Protein AF-A0A5C0WN32-F1 (afdb_monomer_lite)

Secondary structure (DSSP, 8-state):
--TT-EEE-TTSPEEEEEE--GGG-TTS-SS---TTHHHHHHHHHHHHHHHHHHHHHHH--

Radius of gyration: 12.65 Å; chains: 1; bounding box: 33×13×36 Å

InterPro domains:
  IPR003953 FAD-dependent oxidoreductase 2, FAD-binding domain [PF00890] (2-37)
  IPR036188 FAD/NAD(P)-binding domain superfamily [G3DSA:3.50.50.60] (1-53)
  IPR036188 FAD/NAD(P)-binding domain superfamily [SSF51905] (14-60)
  IPR050315 FAD-dependen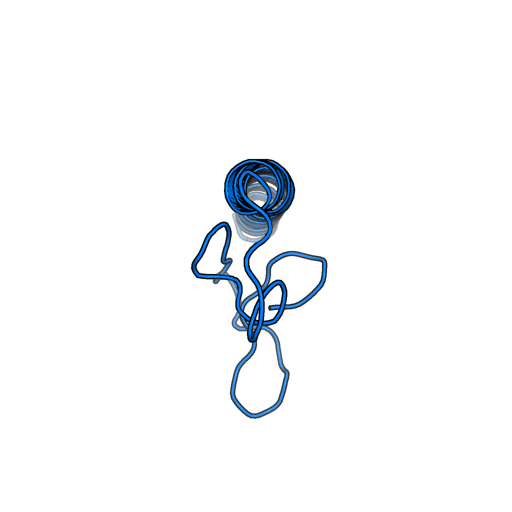t oxidoreductase 2 [PTHR43400] (2-59)

Foldseek 3Di:
DDPLQFDADPVRDGDQLDGDFAPVDPDPPDDDDDPPVSVVRRVNRVVSRVVSSVVSVVVVD

Sequence (61 aa):
MNTNAEVLNFKNKPIKGLYAAGEMVGGIFYENYPGGSGLMSGSVFGKTAGFNAASFLKQHA

Structure (mmCIF, N/CA/C/O backbone):
data_AF-A0A5C0WN32-F1
#
_entry.id   AF-A0A5C0WN32-F1
#
loop_
_atom_site.group_PDB
_atom_site.id
_atom_site.type_symbol
_atom_site.label_atom_id
_atom_site.label_alt_id
_atom_site.label_comp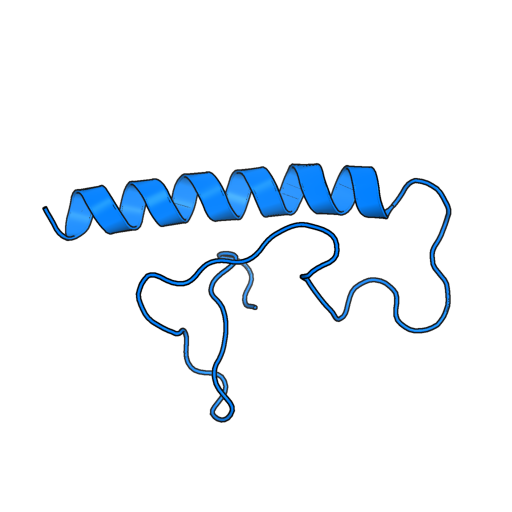_id
_atom_site.label_asym_id
_atom_site.label_entity_id
_atom_site.label_seq_id
_atom_site.pdbx_PDB_ins_code
_atom_site.Cartn_x
_atom_site.Cartn_y
_atom_site.Cartn_z
_atom_site.occupancy
_atom_site.B_iso_or_equiv
_atom_site.auth_seq_id
_atom_site.auth_comp_id
_atom_site.auth_asym_id
_atom_site.auth_atom_id
_atom_site.pdbx_PDB_model_num
ATOM 1 N N . MET A 1 1 ? -3.111 1.229 -6.246 1.00 84.50 1 MET A N 1
ATOM 2 C CA . MET A 1 1 ? -3.497 1.834 -4.951 1.00 84.50 1 MET A CA 1
ATOM 3 C C . MET A 1 1 ? -3.623 3.340 -5.121 1.00 84.50 1 MET A C 1
ATOM 5 O O . MET A 1 1 ? -3.134 3.843 -6.127 1.00 84.50 1 MET A O 1
ATOM 9 N N . ASN A 1 2 ? -4.261 4.055 -4.197 1.00 89.94 2 ASN A N 1
ATOM 10 C CA . ASN A 1 2 ? -4.263 5.526 -4.213 1.00 89.94 2 ASN A CA 1
ATOM 11 C C . ASN A 1 2 ? -3.077 6.116 -3.413 1.00 89.94 2 ASN A C 1
ATOM 13 O O . ASN A 1 2 ? -2.229 5.383 -2.904 1.00 89.94 2 ASN A O 1
ATOM 17 N N . THR A 1 3 ? -3.025 7.444 -3.279 1.00 91.12 3 THR A N 1
ATOM 18 C CA . THR A 1 3 ? -1.978 8.171 -2.531 1.00 91.12 3 THR A CA 1
ATOM 19 C C . THR A 1 3 ? -1.947 7.851 -1.036 1.00 91.12 3 THR A C 1
ATOM 21 O O . THR A 1 3 ? -0.926 8.074 -0.394 1.00 91.12 3 THR A O 1
ATOM 24 N N . ASN A 1 4 ? -3.024 7.279 -0.491 1.00 92.81 4 ASN A N 1
ATOM 25 C CA . ASN A 1 4 ? -3.103 6.808 0.891 1.00 92.81 4 ASN A CA 1
ATOM 26 C C . ASN A 1 4 ? -2.648 5.349 1.044 1.00 92.81 4 ASN A C 1
ATOM 28 O O . ASN A 1 4 ? -2.816 4.767 2.115 1.00 92.81 4 ASN A O 1
ATOM 32 N N . ALA A 1 5 ? -2.076 4.759 -0.009 1.00 93.25 5 ALA A N 1
ATOM 33 C CA . ALA A 1 5 ? -1.679 3.359 -0.074 1.00 93.25 5 ALA A CA 1
ATOM 34 C C . ALA A 1 5 ? -2.843 2.352 0.034 1.00 93.25 5 ALA A C 1
ATOM 36 O O . ALA A 1 5 ? -2.612 1.171 0.280 1.00 93.25 5 ALA A O 1
ATOM 37 N N . GLU A 1 6 ? -4.090 2.782 -0.198 1.00 95.00 6 GLU A N 1
ATOM 38 C CA . GLU A 1 6 ? -5.265 1.902 -0.177 1.00 95.00 6 GLU A CA 1
ATOM 39 C C . GLU A 1 6 ? -5.374 1.110 -1.483 1.00 95.00 6 GLU A C 1
ATOM 41 O O . GLU A 1 6 ? -5.313 1.672 -2.588 1.00 95.00 6 GLU A O 1
ATOM 46 N N . VAL A 1 7 ? -5.565 -0.204 -1.379 1.00 93.44 7 VAL A N 1
ATOM 47 C CA . VAL A 1 7 ? -5.753 -1.063 -2.554 1.00 93.44 7 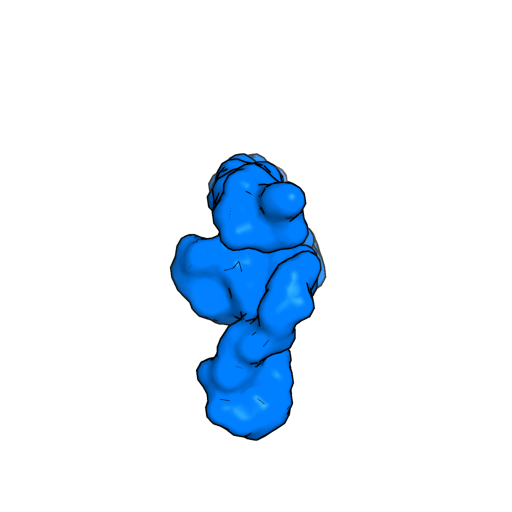VAL A CA 1
ATOM 48 C C . VAL A 1 7 ? -7.101 -0.754 -3.199 1.00 93.44 7 VAL A C 1
ATOM 50 O O . VAL A 1 7 ? -8.110 -0.608 -2.517 1.00 93.44 7 VAL A O 1
ATOM 53 N N . LEU A 1 8 ? -7.120 -0.646 -4.528 1.00 93.69 8 LEU A N 1
ATOM 54 C CA . LEU A 1 8 ? -8.327 -0.344 -5.293 1.00 93.69 8 LEU A CA 1
ATOM 55 C C . LEU A 1 8 ? -8.897 -1.627 -5.898 1.00 93.69 8 LEU A C 1
ATOM 57 O O . LEU A 1 8 ? -8.147 -2.466 -6.392 1.00 93.69 8 LEU A O 1
ATOM 61 N N . ASN A 1 9 ? -10.220 -1.764 -5.888 1.00 93.06 9 ASN A N 1
ATOM 62 C CA . ASN A 1 9 ? -10.908 -2.810 -6.642 1.00 93.06 9 ASN A CA 1
ATOM 63 C C . ASN A 1 9 ? -11.058 -2.432 -8.130 1.00 93.06 9 ASN A C 1
ATOM 65 O O . ASN A 1 9 ? -10.727 -1.322 -8.544 1.00 93.06 9 ASN A O 1
ATOM 69 N N . PHE A 1 10 ? -11.657 -3.321 -8.928 1.00 93.19 10 PHE A N 1
ATOM 70 C CA . PHE A 1 10 ? -11.911 -3.104 -10.363 1.00 93.19 10 PHE A CA 1
ATOM 71 C C . PHE A 1 10 ? -12.810 -1.896 -10.695 1.00 93.19 10 PHE A C 1
ATOM 73 O O . PHE A 1 10 ? -12.927 -1.519 -11.856 1.00 93.19 10 PHE A O 1
ATOM 80 N N . LYS A 1 11 ? -13.457 -1.281 -9.696 1.00 95.06 11 LYS A N 1
ATOM 81 C CA . LYS A 1 11 ? -14.263 -0.057 -9.835 1.00 95.06 11 LYS A CA 1
ATOM 82 C C . LYS A 1 11 ? -13.523 1.189 -9.328 1.00 95.06 11 LYS A C 1
ATOM 84 O O . LYS A 1 11 ? -14.172 2.193 -9.045 1.00 95.06 11 LYS A O 1
ATOM 89 N N . ASN A 1 12 ? -12.199 1.117 -9.157 1.00 91.62 12 ASN A N 1
ATOM 90 C CA . ASN A 1 12 ? -11.354 2.171 -8.583 1.00 91.62 12 ASN A CA 1
ATOM 91 C C . ASN A 1 12 ? -11.791 2.636 -7.183 1.00 91.62 12 ASN A C 1
ATOM 93 O O . ASN A 1 12 ? -11.508 3.764 -6.782 1.00 91.62 12 ASN A O 1
ATOM 97 N N . LYS A 1 13 ? -12.474 1.775 -6.416 1.00 96.00 13 LYS A N 1
ATOM 98 C CA . LYS A 1 13 ? -12.853 2.075 -5.030 1.00 96.00 13 LYS A CA 1
ATOM 99 C C . LYS A 1 13 ? -11.864 1.437 -4.052 1.00 96.00 13 LYS A C 1
ATOM 101 O O . LYS A 1 13 ? -11.511 0.274 -4.268 1.00 96.00 13 LYS A O 1
ATOM 106 N N . PRO A 1 14 ? -11.467 2.143 -2.976 1.00 95.88 14 PR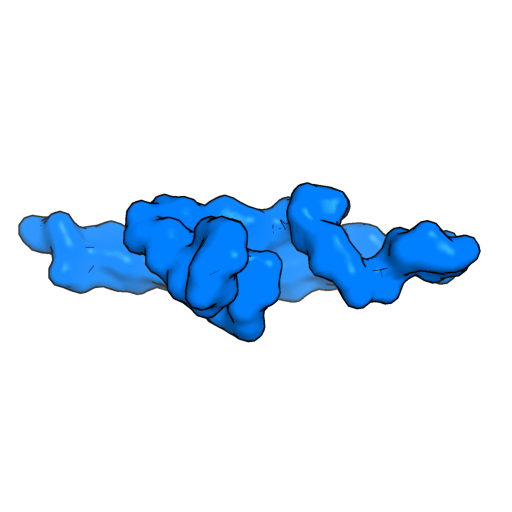O A N 1
ATOM 107 C CA . PRO A 1 14 ? -10.665 1.565 -1.904 1.00 95.88 14 PRO A CA 1
ATOM 108 C C . PRO A 1 14 ? -11.316 0.314 -1.309 1.00 95.88 14 PRO A C 1
ATOM 110 O O . PRO A 1 14 ? -12.514 0.303 -1.010 1.00 95.88 14 PRO A O 1
ATOM 113 N N . ILE A 1 15 ? -10.524 -0.740 -1.129 1.00 94.94 15 ILE A N 1
ATOM 114 C CA . ILE A 1 15 ? -10.896 -1.914 -0.344 1.00 94.94 15 ILE A CA 1
ATOM 115 C C . ILE A 1 15 ? -10.610 -1.579 1.117 1.00 94.94 15 ILE A C 1
ATOM 117 O O . ILE A 1 15 ? -9.470 -1.339 1.510 1.00 94.94 15 ILE A O 1
ATOM 121 N N . LYS A 1 16 ? -11.671 -1.541 1.923 1.00 93.81 16 LYS A N 1
ATOM 122 C CA . LYS A 1 16 ? -11.607 -1.112 3.319 1.00 93.81 16 LYS A CA 1
ATOM 123 C C . LYS A 1 16 ? -10.636 -1.993 4.117 1.00 93.81 16 LYS A C 1
ATOM 125 O O . LYS A 1 16 ? -10.797 -3.209 4.147 1.00 93.81 16 LYS A O 1
ATOM 130 N N . GLY A 1 17 ? -9.657 -1.366 4.769 1.00 92.94 17 GLY A N 1
ATOM 131 C CA . GLY A 1 17 ? -8.665 -2.044 5.609 1.00 92.94 17 GLY A CA 1
ATOM 132 C C . GLY A 1 17 ? -7.516 -2.722 4.853 1.00 92.94 17 GLY A C 1
ATOM 133 O O . GLY A 1 17 ? -6.666 -3.333 5.495 1.00 92.94 17 GLY A O 1
ATOM 134 N N . LEU A 1 18 ? -7.461 -2.618 3.520 1.00 94.62 18 LEU A N 1
ATOM 135 C CA . LEU A 1 18 ? -6.406 -3.228 2.714 1.00 94.62 18 LEU A CA 1
ATOM 136 C C . LEU A 1 18 ? -5.452 -2.165 2.153 1.00 94.62 18 LEU A C 1
ATOM 138 O O . LEU A 1 18 ? -5.846 -1.309 1.358 1.00 94.62 18 LEU A O 1
ATOM 142 N N . TYR A 1 19 ? -4.178 -2.276 2.529 1.00 93.25 19 TYR A N 1
ATOM 143 C CA . TYR A 1 19 ? -3.107 -1.356 2.143 1.00 93.25 19 TYR A CA 1
ATOM 144 C C . TYR A 1 19 ? -1.963 -2.107 1.453 1.00 93.25 19 TYR A C 1
ATOM 146 O O . TYR A 1 19 ? -1.734 -3.280 1.745 1.00 93.25 19 TYR A O 1
ATOM 154 N N . ALA A 1 20 ? -1.243 -1.443 0.547 1.00 90.44 20 ALA A N 1
ATOM 155 C CA . ALA A 1 20 ? -0.107 -2.020 -0.178 1.00 90.44 20 ALA A CA 1
ATOM 156 C C . ALA A 1 20 ? 1.113 -1.087 -0.163 1.00 90.44 20 ALA A C 1
ATOM 158 O O . ALA A 1 20 ? 0.980 0.129 -0.082 1.00 90.44 20 ALA A O 1
ATOM 159 N N . ALA A 1 21 ? 2.312 -1.661 -0.253 1.00 89.50 21 ALA A N 1
ATOM 160 C CA . ALA A 1 21 ? 3.577 -0.932 -0.295 1.00 89.50 21 ALA A CA 1
ATOM 161 C C . ALA A 1 21 ? 4.651 -1.733 -1.051 1.00 89.50 21 ALA A C 1
ATOM 163 O O . ALA A 1 21 ? 4.501 -2.938 -1.260 1.00 89.50 21 ALA A O 1
ATOM 164 N N . GLY A 1 22 ? 5.742 -1.066 -1.440 1.00 80.94 22 GLY A N 1
ATOM 165 C CA . GLY A 1 22 ? 6.890 -1.700 -2.097 1.00 80.94 22 GLY A CA 1
ATOM 166 C C . GLY A 1 22 ? 6.614 -2.163 -3.524 1.00 80.94 22 GLY A C 1
ATOM 167 O O . GLY A 1 22 ? 5.824 -1.555 -4.235 1.00 80.94 22 GLY A O 1
ATOM 168 N N . GLU A 1 23 ? 7.266 -3.250 -3.934 1.00 74.50 23 GLU A N 1
ATOM 169 C CA . GLU A 1 23 ? 7.211 -3.790 -5.306 1.00 74.50 23 GLU A CA 1
ATOM 170 C C . GLU A 1 23 ? 5.803 -4.238 -5.735 1.00 74.50 23 GLU A C 1
ATOM 172 O O . GLU A 1 23 ? 5.504 -4.346 -6.920 1.00 74.50 23 GLU A O 1
ATOM 177 N N . MET A 1 24 ? 4.900 -4.459 -4.773 1.00 71.12 24 MET A N 1
ATOM 178 C CA . MET A 1 24 ? 3.487 -4.746 -5.044 1.00 71.12 24 MET A CA 1
ATOM 179 C C . MET A 1 24 ? 2.731 -3.514 -5.585 1.00 71.12 24 MET A C 1
ATOM 181 O O . MET A 1 24 ? 1.633 -3.636 -6.132 1.00 71.12 24 MET A O 1
ATOM 185 N N . VAL A 1 25 ? 3.304 -2.314 -5.447 1.00 71.38 25 VAL A N 1
ATOM 186 C CA . VAL A 1 25 ? 2.759 -1.057 -5.966 1.00 71.38 25 VAL A CA 1
ATOM 187 C C . VAL A 1 25 ? 3.119 -0.925 -7.446 1.00 71.38 25 VAL A C 1
ATOM 189 O O . VAL A 1 25 ? 4.133 -0.340 -7.819 1.00 71.38 25 VAL A O 1
ATOM 192 N N . GLY A 1 26 ? 2.264 -1.476 -8.308 1.00 66.56 26 GLY A N 1
ATOM 193 C CA . GLY A 1 26 ? 2.376 -1.286 -9.756 1.00 66.56 26 GLY A CA 1
ATOM 194 C C . GLY A 1 26 ? 2.233 0.186 -10.180 1.00 66.56 26 GLY A C 1
ATOM 195 O O . GLY A 1 26 ? 1.650 1.001 -9.463 1.00 66.56 26 GLY A O 1
ATOM 196 N N . GLY A 1 27 ? 2.732 0.516 -11.376 1.00 62.22 27 GLY A N 1
ATOM 197 C CA . GLY A 1 27 ? 2.581 1.842 -11.996 1.00 62.22 27 GLY A CA 1
ATOM 198 C C . GLY A 1 27 ? 3.760 2.803 -11.815 1.00 62.22 27 GLY A C 1
ATOM 199 O O . GLY A 1 27 ? 3.692 3.922 -12.310 1.00 62.22 27 GLY A O 1
ATOM 200 N N . ILE A 1 28 ? 4.834 2.384 -11.140 1.00 59.22 28 ILE A N 1
ATOM 201 C CA . ILE A 1 28 ? 6.018 3.232 -10.930 1.00 59.22 28 ILE A CA 1
ATOM 202 C C . ILE A 1 28 ? 7.080 2.965 -12.007 1.00 59.22 28 ILE A C 1
ATOM 204 O O . ILE A 1 28 ? 7.588 3.908 -12.601 1.00 59.22 28 ILE A O 1
ATOM 208 N N . PHE A 1 29 ? 7.359 1.695 -12.325 1.00 59.78 29 PHE A N 1
ATOM 209 C CA . PHE A 1 29 ? 8.351 1.307 -13.335 1.00 59.78 29 PHE A CA 1
ATOM 210 C C . PHE A 1 29 ? 7.861 0.093 -14.127 1.00 59.78 29 PHE A C 1
ATOM 212 O O . PHE A 1 29 ? 8.088 -1.045 -13.732 1.00 59.78 29 PHE A O 1
ATOM 219 N N . TYR A 1 30 ? 7.136 0.334 -15.222 1.00 54.94 30 TYR A N 1
ATOM 220 C CA . TYR A 1 30 ? 6.625 -0.740 -16.086 1.00 54.94 30 TYR A CA 1
ATOM 221 C C . TYR A 1 30 ? 7.604 -1.101 -17.217 1.00 54.94 30 TYR A C 1
ATOM 223 O O . TYR A 1 30 ? 7.697 -2.263 -17.594 1.00 54.94 30 TYR A O 1
ATOM 231 N N . GLU A 1 31 ? 8.372 -0.125 -17.719 1.00 56.84 31 GLU A N 1
ATOM 232 C CA . GLU A 1 31 ? 9.277 -0.310 -18.870 1.00 56.84 31 GLU A CA 1
ATOM 233 C C . GLU A 1 31 ? 10.768 -0.142 -18.540 1.00 56.84 31 GLU A C 1
ATOM 235 O O . GLU A 1 31 ? 11.616 -0.665 -19.256 1.00 56.84 31 GLU A O 1
ATOM 240 N N . ASN A 1 32 ? 11.116 0.572 -17.465 1.00 56.56 32 ASN A N 1
ATOM 241 C CA . ASN A 1 32 ? 12.506 0.792 -17.074 1.00 56.56 32 ASN A CA 1
ATOM 242 C C . ASN A 1 32 ? 12.586 0.959 -15.553 1.00 56.56 32 ASN A C 1
ATOM 244 O O . ASN A 1 32 ? 11.983 1.885 -15.015 1.00 56.56 32 ASN A O 1
ATOM 248 N N . TYR A 1 33 ? 13.294 0.060 -14.866 1.00 58.38 33 TYR A N 1
ATOM 249 C CA . TYR A 1 33 ? 13.535 0.124 -13.422 1.00 58.38 33 TYR A CA 1
ATOM 250 C C . TYR A 1 33 ? 14.898 0.794 -13.190 1.00 58.38 33 TYR A C 1
ATOM 252 O O . TYR A 1 33 ? 15.929 0.121 -13.272 1.00 58.38 33 TYR A O 1
ATOM 260 N N . PRO A 1 34 ? 14.963 2.116 -12.940 1.00 60.59 34 PRO A N 1
ATOM 261 C CA . PRO A 1 34 ? 16.218 2.754 -12.581 1.00 60.59 34 PRO A CA 1
ATOM 262 C C . PRO A 1 34 ? 16.700 2.142 -11.264 1.00 60.59 34 PRO A C 1
ATOM 264 O O . PRO A 1 34 ? 15.981 2.154 -10.260 1.00 60.59 34 PRO A O 1
ATOM 267 N N . GLY A 1 35 ? 17.898 1.557 -11.279 1.00 62.84 35 GLY A N 1
ATOM 268 C CA . GLY A 1 35 ? 18.462 0.861 -10.125 1.00 62.84 35 GLY A CA 1
ATOM 269 C C . GLY A 1 35 ? 18.379 1.708 -8.849 1.00 62.84 35 GLY A C 1
ATOM 270 O O . GLY A 1 35 ? 18.740 2.881 -8.849 1.00 62.84 35 GLY A O 1
ATOM 271 N N . GLY A 1 36 ? 17.861 1.115 -7.768 1.00 64.88 36 GLY A N 1
ATOM 272 C CA . GLY A 1 36 ? 17.690 1.767 -6.460 1.00 64.88 36 GLY A CA 1
ATOM 273 C C . GLY A 1 36 ? 16.330 2.439 -6.226 1.00 64.88 36 GLY A C 1
ATOM 274 O O . GLY A 1 36 ? 15.988 2.741 -5.083 1.00 64.88 36 GLY A O 1
ATOM 275 N N . SER A 1 37 ? 15.510 2.617 -7.261 1.00 67.12 37 SER A N 1
ATOM 276 C CA . SER A 1 37 ? 14.203 3.274 -7.137 1.00 67.12 37 SER A CA 1
ATOM 277 C C . SER A 1 37 ? 13.158 2.474 -6.341 1.00 67.12 37 SER A C 1
ATOM 279 O O . SER A 1 37 ? 12.356 3.079 -5.626 1.00 67.12 37 SER A O 1
ATOM 281 N N . GLY A 1 38 ? 13.211 1.138 -6.352 1.00 67.88 38 GLY A N 1
ATOM 282 C CA . GLY A 1 38 ? 12.340 0.297 -5.519 1.00 67.88 38 GLY A CA 1
ATOM 283 C C . GLY A 1 38 ? 12.630 0.387 -4.019 1.00 67.88 38 GLY A C 1
ATOM 284 O O . GLY A 1 38 ? 11.703 0.330 -3.216 1.00 67.88 38 GLY A O 1
ATOM 285 N N . LEU A 1 39 ? 13.877 0.665 -3.610 1.00 76.19 39 LEU A N 1
ATOM 286 C CA . LEU A 1 39 ? 14.208 0.901 -2.194 1.00 76.19 39 LEU A CA 1
ATOM 287 C C . LEU A 1 39 ? 13.556 2.189 -1.675 1.00 76.19 39 LEU A C 1
ATOM 289 O O . LEU A 1 39 ? 13.002 2.225 -0.572 1.00 76.19 39 LEU A O 1
ATOM 293 N N . MET A 1 40 ? 13.594 3.242 -2.494 1.00 78.38 40 MET A N 1
ATOM 294 C CA . MET A 1 40 ? 12.976 4.533 -2.187 1.00 78.38 40 MET A CA 1
ATOM 295 C C . MET A 1 40 ? 11.445 4.406 -2.194 1.00 78.38 40 MET A C 1
ATOM 297 O O . MET A 1 40 ? 10.783 4.811 -1.238 1.00 78.38 40 MET A O 1
ATOM 301 N N . SER A 1 41 ? 10.896 3.736 -3.212 1.00 75.81 41 SER A N 1
ATOM 302 C CA . SER A 1 41 ? 9.472 3.402 -3.329 1.00 75.81 41 SER A CA 1
ATOM 303 C C . SER A 1 41 ? 8.965 2.612 -2.115 1.00 75.81 41 SER A C 1
ATOM 305 O O . SER A 1 41 ? 8.025 3.035 -1.440 1.00 75.81 41 SER A O 1
ATOM 307 N N . GLY A 1 42 ? 9.634 1.514 -1.757 1.00 81.94 42 GLY A N 1
ATOM 308 C CA . GLY A 1 42 ? 9.288 0.699 -0.594 1.00 81.94 42 GLY A CA 1
ATOM 309 C C . GLY A 1 42 ? 9.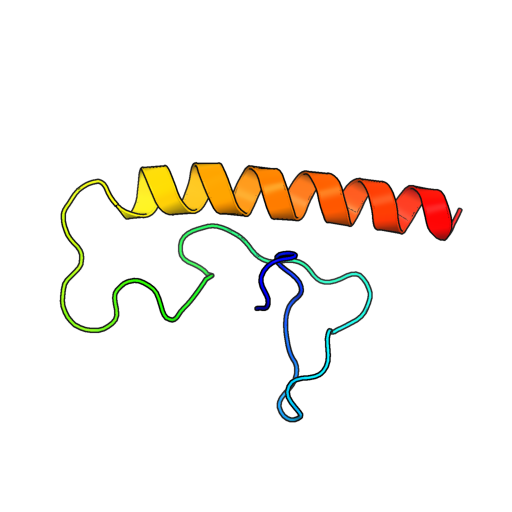319 1.480 0.714 1.00 81.94 42 GLY A C 1
ATOM 310 O O . GLY A 1 42 ? 8.398 1.350 1.519 1.00 81.94 42 GLY A O 1
ATOM 311 N N . SER A 1 43 ? 10.309 2.354 0.897 1.00 85.62 43 SER A N 1
ATOM 312 C CA . SER A 1 43 ? 10.417 3.186 2.101 1.00 85.62 43 SER A CA 1
ATOM 313 C C . SER A 1 43 ? 9.284 4.215 2.208 1.00 85.62 43 SER A C 1
ATOM 315 O O . SER A 1 43 ? 8.668 4.356 3.268 1.00 85.62 43 SER A O 1
ATOM 317 N N . VAL A 1 44 ? 8.969 4.919 1.115 1.00 87.56 44 VAL A N 1
ATOM 318 C CA . VAL A 1 44 ? 7.929 5.963 1.097 1.00 87.56 44 VAL A CA 1
ATOM 319 C C . VAL A 1 44 ? 6.536 5.349 1.213 1.00 87.56 44 VAL A C 1
ATOM 321 O O . VAL A 1 44 ? 5.774 5.717 2.110 1.00 87.56 44 VAL A O 1
ATOM 324 N N . PHE A 1 45 ? 6.202 4.382 0.357 1.00 88.25 45 PHE A N 1
ATOM 325 C CA . PHE A 1 45 ? 4.881 3.754 0.391 1.00 88.25 45 PHE A CA 1
ATOM 326 C C . PHE A 1 45 ? 4.688 2.881 1.630 1.00 88.25 45 PHE A C 1
ATOM 328 O O . PHE A 1 45 ? 3.580 2.838 2.157 1.00 88.25 45 PHE A O 1
ATOM 335 N N . GLY A 1 46 ? 5.751 2.259 2.151 1.00 90.25 46 GLY A N 1
ATOM 336 C CA . GLY A 1 46 ? 5.708 1.504 3.405 1.00 90.25 46 GLY A CA 1
ATOM 337 C C . GLY A 1 46 ? 5.333 2.382 4.596 1.00 90.25 46 GLY A C 1
ATOM 338 O O . GLY A 1 46 ? 4.433 2.030 5.362 1.00 90.25 46 GLY A O 1
ATOM 339 N N . LYS A 1 47 ? 5.947 3.568 4.711 1.00 93.56 47 LYS A N 1
ATOM 340 C CA . LYS A 1 47 ? 5.585 4.554 5.740 1.00 93.56 47 LYS A CA 1
ATOM 341 C C . LYS A 1 47 ? 4.116 4.974 5.624 1.00 93.56 47 LYS A C 1
ATOM 343 O O . LYS A 1 47 ? 3.408 4.983 6.631 1.00 93.56 47 LYS A O 1
ATOM 348 N N . THR A 1 48 ? 3.658 5.304 4.417 1.00 93.88 48 THR A N 1
ATOM 349 C CA . THR A 1 48 ? 2.273 5.739 4.172 1.00 93.88 48 THR A CA 1
ATOM 350 C C . THR A 1 48 ? 1.263 4.636 4.494 1.00 93.88 48 THR A C 1
ATOM 352 O O . THR A 1 48 ? 0.302 4.883 5.224 1.00 93.88 48 THR A O 1
ATOM 355 N N . ALA A 1 49 ? 1.503 3.410 4.017 1.00 93.44 49 ALA A N 1
ATOM 356 C CA . ALA A 1 49 ? 0.652 2.253 4.283 1.00 93.44 49 ALA A CA 1
ATOM 357 C C . ALA A 1 49 ? 0.553 1.957 5.784 1.00 93.44 49 ALA A C 1
ATOM 359 O O . ALA A 1 49 ? -0.550 1.811 6.305 1.00 93.44 49 ALA A O 1
ATOM 360 N N . GLY A 1 50 ? 1.685 1.938 6.495 1.00 94.06 50 GLY A N 1
ATOM 361 C CA . GLY A 1 50 ? 1.709 1.690 7.937 1.00 94.06 50 GLY A CA 1
ATOM 362 C C . GLY A 1 50 ? 0.949 2.749 8.740 1.00 94.06 50 GLY A C 1
ATOM 363 O O . GLY A 1 50 ? 0.142 2.407 9.606 1.00 94.06 50 GLY A O 1
ATOM 364 N N . PHE A 1 51 ? 1.153 4.035 8.433 1.00 96.56 51 PHE A N 1
ATOM 365 C CA . PHE A 1 51 ? 0.471 5.132 9.128 1.00 96.56 51 PHE A CA 1
ATOM 366 C C . PHE A 1 51 ? -1.051 5.097 8.925 1.00 96.56 51 PHE A C 1
ATOM 368 O O . PHE A 1 51 ? -1.816 5.249 9.885 1.00 96.56 51 PHE A O 1
ATOM 375 N N . ASN A 1 52 ? -1.497 4.863 7.690 1.00 96.06 52 ASN A N 1
ATOM 376 C CA . ASN A 1 52 ? -2.921 4.828 7.369 1.00 96.06 52 ASN A CA 1
ATOM 377 C C . ASN A 1 52 ? -3.598 3.558 7.892 1.00 96.06 52 ASN A C 1
ATOM 379 O O . ASN A 1 52 ? -4.698 3.654 8.432 1.00 96.06 52 ASN A O 1
ATOM 383 N N . ALA A 1 53 ? -2.926 2.405 7.844 1.00 94.44 53 ALA A N 1
ATOM 384 C CA . ALA A 1 53 ? -3.422 1.176 8.458 1.00 94.44 53 ALA A CA 1
ATOM 385 C C . ALA A 1 53 ? -3.601 1.330 9.979 1.00 94.44 53 ALA A C 1
ATOM 387 O O . ALA A 1 53 ? -4.639 0.958 10.527 1.00 94.44 53 ALA A O 1
ATOM 388 N N . ALA A 1 54 ? -2.633 1.947 10.665 1.00 95.56 54 ALA A N 1
ATOM 389 C CA . ALA A 1 54 ? -2.740 2.218 12.098 1.00 95.56 54 ALA A CA 1
ATOM 390 C C . ALA A 1 54 ? -3.875 3.207 12.424 1.00 95.56 54 ALA A C 1
ATOM 392 O O . ALA A 1 54 ? -4.621 2.999 13.381 1.00 95.56 54 ALA A O 1
ATOM 393 N N . SER A 1 55 ? -4.032 4.270 11.628 1.00 95.12 55 SER A N 1
ATOM 394 C CA . SER A 1 55 ?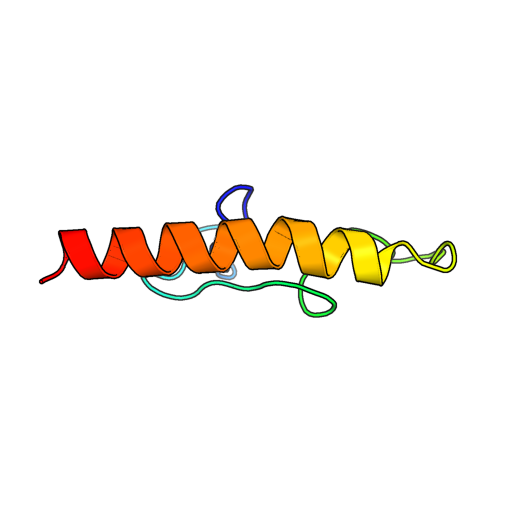 -5.134 5.230 11.793 1.00 95.12 55 SER A CA 1
ATOM 395 C C . SER A 1 55 ? -6.498 4.584 11.556 1.00 95.12 55 SER A C 1
ATOM 397 O O . SER A 1 55 ? -7.435 4.846 12.307 1.00 95.12 55 SER A O 1
ATOM 399 N N . PHE A 1 56 ? -6.599 3.698 10.563 1.00 94.62 56 PHE A N 1
ATOM 400 C CA . PHE A 1 56 ? -7.811 2.939 10.284 1.00 94.62 56 PHE A CA 1
ATOM 401 C C . PHE A 1 56 ? -8.230 2.082 11.480 1.00 94.62 56 PHE A C 1
ATOM 403 O O . PHE A 1 56 ? -9.389 2.152 11.885 1.00 94.62 56 PHE A O 1
ATOM 410 N N . LEU A 1 57 ? -7.293 1.346 12.090 1.00 93.44 57 LEU A N 1
ATOM 411 C CA . LEU A 1 57 ? -7.573 0.545 13.286 1.00 93.44 57 LEU A CA 1
ATOM 412 C C . LEU A 1 57 ? -8.041 1.408 14.464 1.00 93.44 57 LEU A C 1
ATOM 414 O O . LEU A 1 57 ? -9.014 1.054 15.113 1.00 93.44 57 LEU A O 1
ATOM 418 N N . LYS A 1 58 ? -7.413 2.566 14.708 1.00 92.69 58 LYS A N 1
ATOM 419 C CA . LYS A 1 58 ? -7.822 3.480 15.792 1.00 92.69 58 LYS A CA 1
ATOM 420 C C . LYS A 1 58 ? -9.239 4.036 15.631 1.00 92.69 58 LYS A C 1
ATOM 422 O O . LYS A 1 58 ? -9.875 4.345 16.627 1.00 92.69 58 LYS A O 1
ATOM 427 N N . GLN A 1 59 ? -9.706 4.209 14.397 1.00 87.62 59 GLN A N 1
ATOM 428 C CA . GLN A 1 59 ? -11.049 4.726 14.102 1.00 87.62 59 GLN A CA 1
ATOM 429 C C . GLN A 1 59 ? -12.133 3.637 14.112 1.00 87.62 59 GLN A C 1
ATOM 431 O O . GLN A 1 59 ? -13.316 3.960 14.072 1.00 87.62 59 GLN A O 1
ATOM 436 N N . HIS A 1 60 ? -11.732 2.364 14.109 1.00 82.94 60 HIS A N 1
ATOM 437 C CA . HIS A 1 60 ? -12.620 1.199 14.056 1.00 82.94 60 HIS A CA 1
ATOM 438 C C . HIS A 1 60 ? -12.444 0.273 15.273 1.00 82.94 60 HIS A C 1
ATOM 440 O O . HIS A 1 60 ? -12.859 -0.886 15.217 1.00 82.94 60 HIS A O 1
ATOM 446 N N . ALA A 1 61 ? -11.811 0.784 16.332 1.00 60.81 61 ALA A N 1
ATOM 447 C CA . ALA A 1 61 ? -11.776 0.206 17.671 1.00 60.81 61 ALA A CA 1
ATOM 448 C C . ALA A 1 61 ? -12.930 0.782 18.498 1.00 60.81 61 ALA A C 1
ATOM 450 O O . ALA A 1 61 ? -13.523 0.005 19.275 1.00 60.81 61 ALA A O 1
#

pLDDT: mean 83.16, std 13.5, range [54.94, 96.56]

Organism: Bacillus safensis (NCBI:txid561879)